Protein AF-A0A1L5KMN2-F1 (afdb_monomer)

Radius of gyration: 11.62 Å; Cα contacts (8 Å, |Δi|>4): 72; chains: 1; bounding box: 27×20×30 Å

Foldseek 3Di:
DVVVPDQDFDWADDPQWIWTHDPSDIDIWGADQQLDTDPDDPVCVVVSVVSNVCCNPPVVVRDPPDD

Mean predicted aligned error: 5.38 Å

Sequence (67 aa):
QDFDNSSNPGFLVEDCRVRVRLNNQSWVLNIDSEGQFNNVPPELNDMCRIISHVHQHHHYLLGRVEV

Nearest PDB structures (foldseek):
  6phw-assembly1_A  TM=4.971E-01  e=1.817E+00  Streptococcus pneumoniae TIGR4
  6iry-assembly1_A  TM=5.769E-01  e=3.997E+00  Danio rerio
  4rs4-assembly1_B  TM=4.272E-01  e=1.817E+00  Human coronavirus 229E
  4rs4-assembly1_C  TM=4.300E-01  e=2.212E+00  Human coronavirus 229E

Structure (mmCIF, N/CA/C/O backbone):
data_AF-A0A1L5KMN2-F1
#
_entry.id   AF-A0A1L5KMN2-F1
#
loop_
_atom_site.group_PDB
_atom_site.id
_atom_site.type_symbol
_atom_site.label_atom_id
_atom_site.label_alt_id
_atom_site.label_comp_id
_atom_site.label_asym_id
_atom_site.label_entity_id
_atom_site.label_seq_id
_atom_site.pdbx_PDB_ins_code
_atom_site.Cartn_x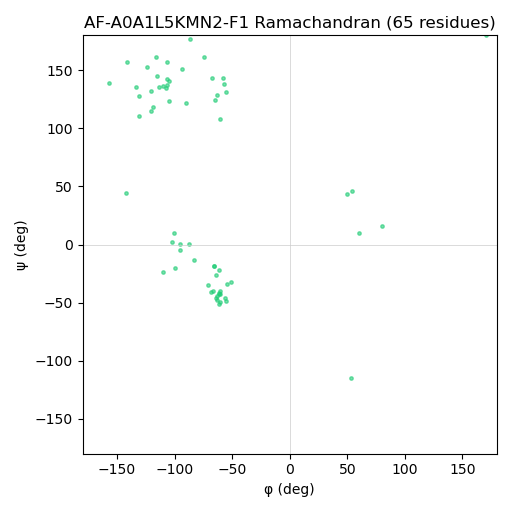
_atom_site.Cartn_y
_atom_site.Cartn_z
_atom_site.occupancy
_atom_site.B_iso_or_equiv
_atom_site.auth_seq_id
_atom_site.auth_comp_id
_atom_site.auth_asym_id
_atom_site.auth_atom_id
_atom_site.pdbx_PDB_model_num
ATOM 1 N N . GLN A 1 1 ? 3.151 -8.896 -10.670 1.00 56.03 1 GLN A N 1
ATOM 2 C CA . GLN A 1 1 ? 4.388 -8.929 -11.479 1.00 56.03 1 GLN A CA 1
ATOM 3 C C . GLN A 1 1 ? 4.936 -7.524 -11.699 1.00 56.03 1 GLN A C 1
ATOM 5 O O . GLN A 1 1 ? 6.104 -7.325 -11.409 1.00 56.03 1 GLN A O 1
ATOM 10 N N . ASP A 1 2 ? 4.122 -6.539 -12.092 1.00 72.19 2 ASP A N 1
ATOM 11 C CA . ASP A 1 2 ? 4.609 -5.166 -12.345 1.00 72.19 2 ASP A CA 1
ATOM 12 C C . ASP A 1 2 ? 5.246 -4.486 -11.134 1.00 72.19 2 ASP A C 1
ATOM 14 O O . ASP A 1 2 ? 6.311 -3.886 -11.256 1.00 72.19 2 ASP A O 1
ATOM 18 N N . PHE A 1 3 ? 4.643 -4.628 -9.947 1.00 77.44 3 PHE A N 1
ATOM 19 C CA . PHE A 1 3 ? 5.251 -4.092 -8.735 1.00 77.44 3 PHE A CA 1
ATOM 20 C C . PHE A 1 3 ? 6.610 -4.753 -8.489 1.00 77.44 3 PHE A C 1
ATOM 22 O O . PHE A 1 3 ? 7.600 -4.052 -8.364 1.00 77.44 3 PHE A O 1
ATOM 29 N N . ASP A 1 4 ? 6.720 -6.080 -8.494 1.00 77.38 4 ASP A N 1
ATOM 30 C CA . ASP A 1 4 ? 7.988 -6.779 -8.217 1.00 77.38 4 ASP A CA 1
ATOM 31 C C . ASP A 1 4 ? 9.091 -6.514 -9.261 1.00 77.38 4 ASP A C 1
ATOM 33 O O . ASP A 1 4 ? 10.267 -6.542 -8.912 1.00 77.38 4 ASP A O 1
ATOM 37 N N . ASN A 1 5 ? 8.719 -6.189 -10.503 1.00 80.44 5 ASN A N 1
ATOM 38 C CA . ASN A 1 5 ? 9.648 -5.967 -11.616 1.00 80.44 5 ASN A CA 1
ATOM 39 C C . ASN A 1 5 ? 10.021 -4.490 -11.852 1.00 80.44 5 ASN A C 1
ATOM 41 O O . ASN A 1 5 ? 10.783 -4.194 -12.771 1.00 80.44 5 ASN A O 1
ATOM 45 N N . SER A 1 6 ? 9.492 -3.559 -11.055 1.00 79.38 6 SER A N 1
ATOM 46 C CA . SER A 1 6 ? 9.765 -2.122 -11.173 1.00 79.38 6 SER A CA 1
ATOM 47 C C . SER A 1 6 ? 10.682 -1.629 -10.054 1.00 79.38 6 SER A C 1
ATOM 49 O O . SER A 1 6 ? 10.550 -2.041 -8.905 1.00 79.38 6 SER A O 1
ATOM 51 N N . SER A 1 7 ? 11.591 -0.704 -10.357 1.00 83.25 7 SER A N 1
ATOM 52 C CA . SER A 1 7 ? 12.380 0.022 -9.349 1.00 83.25 7 SER A CA 1
ATOM 53 C C . SER A 1 7 ? 11.767 1.372 -8.970 1.00 83.25 7 SER A C 1
ATOM 55 O O . SER A 1 7 ? 12.288 2.049 -8.086 1.00 83.25 7 SER A O 1
ATOM 57 N N . ASN A 1 8 ? 10.677 1.781 -9.627 1.00 88.62 8 ASN A N 1
ATOM 58 C CA . ASN A 1 8 ? 10.044 3.066 -9.355 1.00 88.62 8 ASN A CA 1
ATOM 59 C C . ASN A 1 8 ? 9.415 3.069 -7.950 1.00 88.62 8 ASN A C 1
ATOM 61 O O . ASN A 1 8 ? 8.862 2.044 -7.528 1.00 88.62 8 ASN A O 1
ATOM 65 N N . PRO A 1 9 ? 9.463 4.205 -7.228 1.00 89.50 9 PRO A N 1
ATOM 66 C CA . PRO A 1 9 ? 8.690 4.381 -6.009 1.00 89.50 9 PRO A CA 1
ATOM 67 C C . PRO A 1 9 ? 7.200 4.191 -6.278 1.00 89.50 9 PRO A C 1
ATOM 69 O O . PRO A 1 9 ? 6.688 4.586 -7.327 1.00 89.50 9 PRO A O 1
ATOM 72 N N . GLY A 1 10 ? 6.501 3.600 -5.322 1.00 89.94 10 GLY A N 1
ATOM 73 C CA . GLY A 1 10 ? 5.077 3.347 -5.458 1.00 89.94 10 GLY A CA 1
ATOM 74 C C . GLY A 1 10 ? 4.548 2.469 -4.345 1.00 89.94 10 GLY A C 1
ATOM 75 O O . GLY A 1 10 ? 5.283 2.036 -3.457 1.00 89.94 10 GLY A O 1
ATOM 76 N N . PHE A 1 11 ? 3.255 2.195 -4.401 1.00 89.88 11 PHE A N 1
ATOM 77 C CA . PHE A 1 11 ? 2.605 1.310 -3.456 1.00 89.88 11 PHE A CA 1
ATOM 78 C C . PHE A 1 11 ? 1.561 0.447 -4.158 1.00 89.88 11 PHE A C 1
ATOM 80 O O . PHE A 1 11 ? 1.067 0.790 -5.231 1.00 89.88 11 PHE A O 1
ATOM 87 N N . LEU A 1 12 ? 1.253 -0.683 -3.541 1.00 87.50 12 LEU A N 1
ATOM 88 C CA . LEU A 1 12 ? 0.217 -1.611 -3.959 1.00 87.50 12 LEU A CA 1
ATOM 89 C C . LEU A 1 12 ? -0.630 -1.937 -2.733 1.00 87.50 12 LEU A C 1
ATOM 91 O O . LEU A 1 12 ? -0.081 -2.321 -1.700 1.00 87.50 12 LEU A O 1
ATOM 95 N N . VAL A 1 13 ? -1.944 -1.774 -2.857 1.00 86.31 13 VAL A N 1
ATOM 96 C CA . VAL A 1 13 ? -2.910 -2.140 -1.821 1.00 86.31 13 VAL A CA 1
ATOM 97 C C . VAL A 1 13 ? -3.611 -3.421 -2.261 1.00 86.31 13 VAL A C 1
ATOM 99 O O . VAL A 1 13 ? -4.164 -3.481 -3.355 1.00 86.31 13 VAL A O 1
ATOM 102 N N . GLU A 1 14 ? -3.553 -4.450 -1.424 1.00 84.94 14 GLU A N 1
ATOM 103 C CA . GLU A 1 14 ? -4.251 -5.723 -1.611 1.00 84.94 14 GLU A CA 1
ATOM 104 C C . GLU A 1 14 ? -4.977 -6.046 -0.303 1.00 84.94 14 GLU A C 1
ATOM 106 O O . GLU A 1 14 ? -4.342 -6.304 0.724 1.00 84.94 14 GLU A O 1
ATOM 111 N N . ASP A 1 15 ? -6.309 -5.986 -0.330 1.00 83.12 15 ASP A N 1
ATOM 112 C CA . ASP A 1 15 ? -7.167 -6.063 0.856 1.00 83.12 15 ASP A CA 1
ATOM 113 C C . ASP A 1 15 ? -6.744 -5.030 1.923 1.00 83.12 15 ASP A C 1
ATOM 115 O O . ASP A 1 15 ? -6.802 -3.827 1.686 1.00 83.12 15 ASP A O 1
ATOM 119 N N . CYS A 1 16 ? -6.266 -5.489 3.084 1.00 87.00 16 CYS A N 1
ATOM 120 C CA . CYS A 1 16 ? -5.778 -4.644 4.181 1.00 87.00 16 CYS A CA 1
ATOM 121 C C . CYS A 1 16 ? -4.243 -4.539 4.226 1.00 87.00 16 CYS A C 1
ATOM 123 O O . CYS A 1 16 ? -3.678 -4.069 5.218 1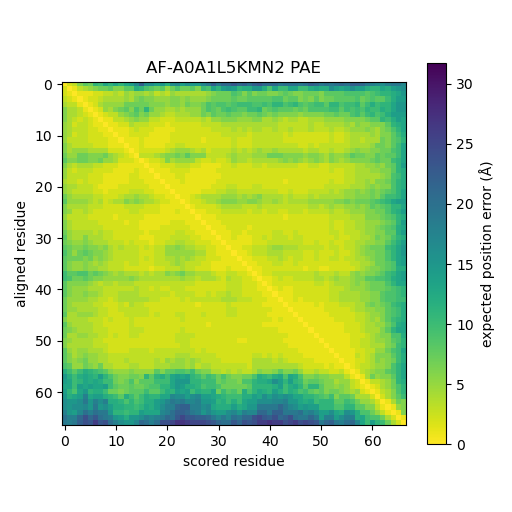.00 87.00 16 CYS A O 1
ATOM 125 N N . ARG A 1 17 ? -3.536 -5.027 3.199 1.00 90.94 17 ARG A N 1
ATOM 126 C CA . ARG A 1 17 ? -2.069 -5.000 3.127 1.00 90.94 17 ARG A CA 1
ATOM 127 C C . ARG A 1 17 ? -1.604 -3.976 2.115 1.00 90.94 17 ARG A C 1
ATOM 129 O O . ARG A 1 17 ? -2.069 -3.939 0.981 1.00 90.94 17 ARG A O 1
ATOM 136 N N . VAL A 1 18 ? -0.611 -3.196 2.513 1.00 91.56 18 VAL A N 1
ATOM 137 C CA . VAL A 1 18 ? 0.001 -2.182 1.666 1.00 91.56 18 VAL A CA 1
ATOM 138 C C . VAL A 1 18 ? 1.474 -2.500 1.513 1.00 91.56 18 VAL A C 1
ATOM 140 O O . VAL A 1 18 ? 2.248 -2.464 2.473 1.00 91.56 18 VAL A O 1
ATOM 143 N N . ARG A 1 19 ? 1.872 -2.812 0.284 1.00 92.56 19 ARG A N 1
ATOM 144 C CA . ARG A 1 19 ? 3.276 -2.939 -0.094 1.00 92.56 19 ARG A CA 1
ATOM 145 C C . ARG A 1 19 ? 3.753 -1.574 -0.551 1.00 92.56 19 ARG A C 1
ATOM 147 O O . ARG A 1 19 ? 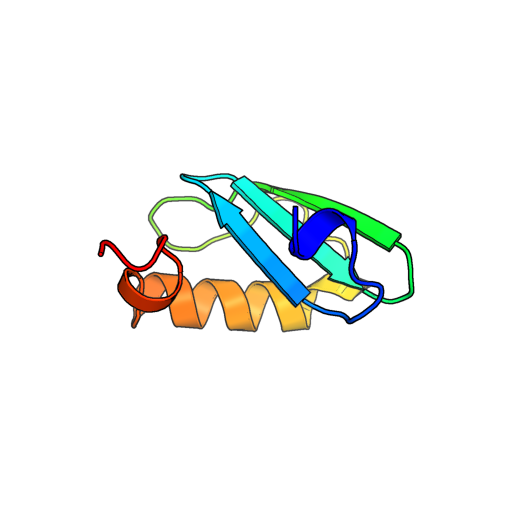3.195 -1.025 -1.493 1.00 92.56 19 ARG A O 1
ATOM 154 N N . VAL A 1 20 ? 4.778 -1.035 0.092 1.00 92.12 20 VAL A N 1
ATOM 155 C CA . VAL A 1 20 ? 5.368 0.261 -0.264 1.00 92.12 20 VAL A CA 1
ATOM 156 C C . VAL A 1 20 ? 6.782 0.041 -0.776 1.00 92.12 20 VAL A C 1
ATOM 158 O O . VAL A 1 20 ? 7.534 -0.721 -0.173 1.00 92.12 20 VAL A O 1
ATOM 161 N N . ARG A 1 21 ? 7.153 0.711 -1.869 1.00 92.62 21 ARG A N 1
ATOM 162 C CA . ARG A 1 21 ? 8.527 0.811 -2.363 1.00 92.62 21 ARG A CA 1
ATOM 163 C C . ARG A 1 21 ? 8.959 2.268 -2.417 1.00 92.62 21 ARG A C 1
ATOM 165 O O . ARG A 1 21 ? 8.270 3.113 -2.983 1.00 92.62 21 ARG A O 1
ATOM 172 N N . LEU A 1 22 ? 10.140 2.526 -1.879 1.00 91.31 22 LEU A N 1
ATOM 173 C CA . LEU A 1 22 ? 10.792 3.829 -1.834 1.00 91.31 22 LEU A CA 1
ATOM 174 C C . LEU A 1 22 ? 12.298 3.593 -1.675 1.00 91.31 22 LEU A C 1
ATOM 176 O O . LEU A 1 22 ? 12.694 2.695 -0.940 1.00 91.31 22 LEU A O 1
ATOM 180 N N . ASN A 1 23 ? 13.141 4.358 -2.372 1.00 89.38 23 ASN A N 1
ATOM 181 C CA . ASN A 1 23 ? 14.606 4.302 -2.233 1.00 89.38 23 ASN A CA 1
ATOM 182 C C . ASN A 1 23 ? 15.210 2.880 -2.319 1.00 89.38 23 ASN A C 1
ATOM 184 O O . ASN A 1 23 ? 16.061 2.510 -1.516 1.00 89.38 23 ASN A O 1
ATOM 188 N N . ASN A 1 24 ? 14.753 2.061 -3.278 1.00 85.69 24 ASN A N 1
ATOM 189 C CA . ASN A 1 24 ? 15.154 0.652 -3.453 1.00 85.69 24 ASN A CA 1
ATOM 190 C C . ASN A 1 24 ? 14.860 -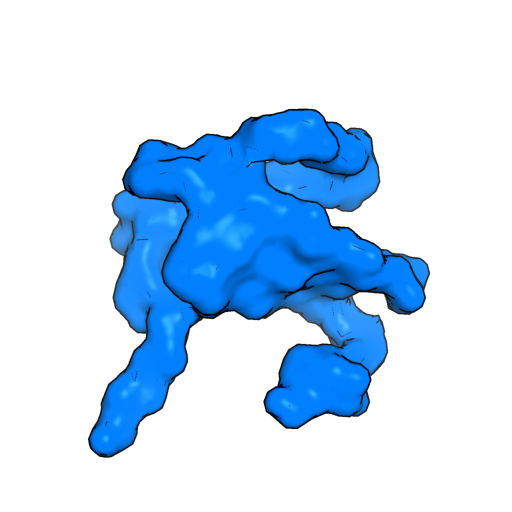0.284 -2.263 1.00 85.69 24 ASN A C 1
ATOM 192 O O . ASN A 1 24 ? 15.274 -1.443 -2.274 1.00 85.69 24 ASN A O 1
ATOM 196 N N . GLN A 1 25 ? 14.104 0.173 -1.271 1.00 90.31 25 GLN A N 1
ATOM 197 C CA . GLN A 1 25 ? 13.629 -0.632 -0.155 1.00 90.31 25 GLN A CA 1
ATOM 198 C C . GLN A 1 25 ? 12.138 -0.922 -0.314 1.00 90.31 25 GLN A C 1
ATOM 200 O O . GLN A 1 25 ? 11.418 -0.250 -1.058 1.00 90.31 25 GLN A O 1
ATOM 205 N N . SER A 1 26 ? 11.677 -1.994 0.323 1.00 91.25 26 SER A N 1
ATOM 206 C CA . SER A 1 26 ? 10.277 -2.404 0.290 1.00 91.25 26 SER A CA 1
ATOM 207 C C . SER A 1 26 ? 9.793 -2.734 1.691 1.00 91.25 26 SER A C 1
ATOM 209 O O . SER A 1 26 ? 10.474 -3.439 2.435 1.00 91.25 26 SER A O 1
ATOM 211 N N . TRP A 1 27 ? 8.602 -2.250 2.020 1.00 93.56 27 TRP A N 1
ATOM 212 C CA . TRP A 1 27 ? 7.947 -2.457 3.305 1.00 93.56 27 TRP A CA 1
ATOM 213 C C . TRP A 1 27 ? 6.575 -3.074 3.086 1.00 93.56 27 TRP A C 1
ATOM 215 O O . TRP A 1 27 ? 5.940 -2.879 2.046 1.00 93.56 27 TRP A O 1
ATOM 225 N N . VAL A 1 28 ? 6.119 -3.807 4.093 1.00 93.06 28 VAL A N 1
ATOM 226 C CA . VAL A 1 28 ? 4.753 -4.315 4.166 1.00 93.06 28 VAL A CA 1
ATOM 227 C C . VAL A 1 28 ? 4.122 -3.710 5.404 1.00 93.06 28 VAL A C 1
ATOM 229 O O . VAL A 1 28 ? 4.598 -3.929 6.517 1.00 93.06 28 VAL A O 1
ATOM 232 N N . LEU A 1 29 ? 3.072 -2.933 5.187 1.00 94.19 29 LEU A N 1
ATOM 233 C CA . LEU A 1 29 ? 2.275 -2.304 6.226 1.00 94.19 29 LEU A CA 1
ATOM 234 C C . LEU A 1 29 ? 0.855 -2.867 6.172 1.00 94.19 29 LEU A C 1
ATOM 236 O O . LEU A 1 29 ? 0.427 -3.411 5.152 1.00 94.19 29 LEU A O 1
ATOM 240 N N . ASN A 1 30 ? 0.120 -2.705 7.266 1.00 92.00 30 ASN A N 1
ATOM 241 C CA . ASN A 1 30 ? -1.314 -2.954 7.285 1.00 92.00 30 ASN A CA 1
ATOM 242 C C . ASN A 1 30 ? -2.041 -1.614 7.337 1.00 92.00 30 ASN A C 1
ATOM 244 O O . ASN A 1 30 ? -1.631 -0.728 8.093 1.00 92.00 30 ASN A O 1
ATOM 248 N N . ILE A 1 31 ? -3.103 -1.506 6.547 1.00 91.06 31 ILE A N 1
ATOM 249 C CA . ILE A 1 31 ? -4.056 -0.403 6.585 1.00 91.06 31 ILE A CA 1
ATOM 250 C C . ILE A 1 31 ? -5.375 -0.936 7.142 1.00 91.06 31 ILE A C 1
ATOM 252 O O . ILE A 1 31 ? -5.785 -2.049 6.805 1.00 91.06 31 ILE A O 1
ATOM 256 N N . ASP A 1 32 ? -6.007 -0.192 8.040 1.00 90.56 32 ASP A N 1
ATOM 257 C CA . ASP A 1 32 ? -7.341 -0.541 8.524 1.00 90.56 32 ASP A CA 1
ATOM 258 C C . ASP A 1 32 ? -8.456 0.029 7.629 1.00 90.56 32 ASP A C 1
ATOM 260 O O . ASP A 1 32 ? -8.218 0.755 6.662 1.00 90.56 32 ASP A O 1
ATOM 264 N N . SER A 1 33 ? -9.704 -0.303 7.962 1.00 85.06 33 SER A N 1
ATOM 265 C CA . SER A 1 33 ? -10.889 0.170 7.240 1.00 85.06 33 SER A CA 1
ATOM 266 C C . SER A 1 33 ? -11.063 1.690 7.261 1.00 85.06 33 SER A C 1
ATOM 268 O O . SER A 1 33 ? -11.736 2.233 6.389 1.00 85.06 33 SER A O 1
ATOM 270 N N . GLU A 1 34 ? -10.467 2.384 8.231 1.00 87.38 34 GLU A N 1
ATOM 271 C CA . GLU A 1 34 ? -10.481 3.848 8.316 1.00 87.38 34 GLU A CA 1
ATOM 272 C C . GLU A 1 34 ? -9.326 4.479 7.519 1.00 87.38 34 GLU A C 1
ATOM 274 O O . GLU A 1 34 ? -9.194 5.705 7.458 1.00 87.38 34 GLU A O 1
ATOM 279 N N . GLY A 1 35 ? -8.498 3.660 6.867 1.00 87.81 35 GLY A N 1
ATOM 280 C CA . GLY A 1 35 ? -7.342 4.103 6.106 1.00 87.81 35 GLY A CA 1
ATOM 281 C C . GLY A 1 35 ? -6.124 4.420 6.974 1.00 87.81 35 GLY A C 1
ATOM 282 O O . GLY A 1 35 ? -5.226 5.108 6.493 1.00 87.81 35 GLY A O 1
ATOM 283 N N . GLN A 1 36 ? -6.078 3.986 8.234 1.00 91.56 36 GLN A N 1
ATOM 284 C CA . GLN A 1 36 ? -4.973 4.282 9.149 1.00 91.56 36 GLN A CA 1
ATOM 285 C C . GLN A 1 36 ? -3.913 3.181 9.144 1.00 91.56 36 GLN A C 1
ATOM 287 O O . GLN A 1 36 ? -4.193 2.005 8.912 1.00 91.56 36 GLN A O 1
ATOM 292 N N . PHE A 1 37 ? -2.675 3.582 9.427 1.00 93.69 37 PHE A N 1
ATOM 293 C CA . PHE A 1 37 ? -1.518 2.698 9.502 1.00 93.69 37 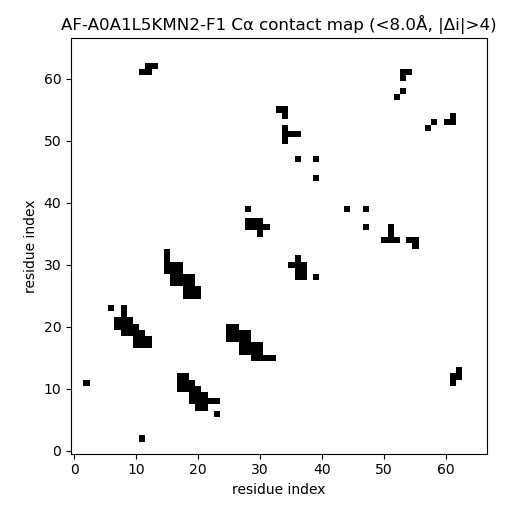PHE A CA 1
ATOM 294 C C . PHE A 1 37 ? -0.959 2.648 10.921 1.00 93.69 37 PHE A C 1
ATOM 296 O O . PHE A 1 37 ? -0.888 3.663 11.612 1.00 93.69 37 PHE A O 1
ATOM 303 N N . ASN A 1 38 ? -0.462 1.479 11.317 1.00 88.25 38 ASN A N 1
ATOM 304 C CA . ASN A 1 38 ? 0.216 1.286 12.597 1.00 88.25 38 ASN A CA 1
ATOM 305 C C . ASN A 1 38 ? 1.733 1.174 12.403 1.00 88.25 38 ASN A C 1
ATOM 307 O O . ASN A 1 38 ? 2.189 0.498 11.482 1.00 88.25 38 ASN A O 1
ATOM 311 N N . ASN A 1 39 ? 2.510 1.777 13.310 1.00 88.00 39 ASN A N 1
ATOM 312 C CA . ASN A 1 39 ? 3.980 1.695 13.344 1.00 88.00 39 ASN A CA 1
ATOM 313 C C . ASN A 1 39 ? 4.660 2.088 12.019 1.00 88.00 39 ASN A C 1
ATOM 315 O O . ASN A 1 39 ? 5.558 1.396 11.540 1.00 88.00 39 ASN A O 1
ATOM 319 N N . VAL A 1 40 ? 4.221 3.200 11.422 1.00 91.50 40 VAL A N 1
ATOM 320 C CA . VAL A 1 40 ? 4.774 3.715 10.163 1.00 91.50 40 VAL A CA 1
ATOM 321 C C . VAL A 1 40 ? 6.234 4.148 10.356 1.00 91.50 40 VAL A C 1
ATOM 323 O O . VAL A 1 40 ? 6.506 4.996 11.211 1.00 91.50 40 VAL A O 1
ATOM 326 N N . PRO A 1 41 ? 7.186 3.613 9.567 1.00 92.50 41 PRO A N 1
ATOM 327 C CA . PRO A 1 41 ? 8.548 4.134 9.522 1.00 92.50 41 PRO A CA 1
ATOM 328 C C . PRO A 1 41 ? 8.543 5.623 9.136 1.00 92.50 41 PRO A C 1
ATOM 330 O O . PRO A 1 41 ? 7.821 5.985 8.207 1.00 92.50 41 PRO A O 1
AT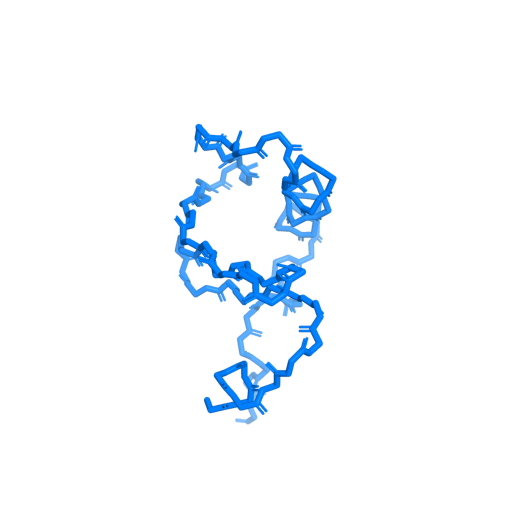OM 333 N N . PRO A 1 42 ? 9.356 6.496 9.765 1.00 91.06 42 PRO A N 1
ATOM 334 C CA . PRO A 1 42 ? 9.312 7.940 9.506 1.00 91.06 42 PRO A CA 1
ATOM 335 C C . PRO A 1 42 ? 9.464 8.323 8.026 1.00 91.06 42 PRO A C 1
ATOM 337 O O . PRO A 1 42 ? 8.827 9.262 7.559 1.00 91.06 42 PRO A O 1
ATOM 340 N N . GLU A 1 43 ? 10.264 7.561 7.279 1.00 92.00 43 GLU A N 1
ATOM 341 C CA . GLU A 1 43 ? 10.492 7.724 5.837 1.00 92.00 43 GLU A CA 1
ATOM 342 C C . GLU A 1 43 ? 9.251 7.465 4.967 1.00 92.00 43 GLU A C 1
ATOM 344 O O . GLU A 1 43 ? 9.197 7.905 3.822 1.00 92.00 43 GLU A O 1
ATOM 349 N N . LEU A 1 44 ? 8.241 6.779 5.507 1.00 94.00 44 LEU A N 1
ATOM 350 C CA . LEU A 1 44 ? 6.998 6.453 4.815 1.00 94.00 44 LEU A CA 1
ATOM 351 C C . LEU A 1 44 ? 5.824 7.346 5.226 1.00 94.00 44 LEU A C 1
ATOM 353 O O . LEU A 1 44 ? 4.727 7.131 4.718 1.00 94.00 44 LEU A O 1
ATOM 357 N N . ASN A 1 45 ? 6.015 8.338 6.104 1.00 92.50 45 ASN A N 1
ATOM 358 C CA . ASN A 1 45 ? 4.922 9.179 6.612 1.00 92.50 45 ASN A CA 1
ATOM 359 C C . ASN A 1 45 ? 4.111 9.848 5.493 1.00 92.50 45 ASN A C 1
ATOM 361 O O . ASN A 1 45 ? 2.883 9.756 5.483 1.00 92.50 45 ASN A O 1
ATOM 365 N N . ASP A 1 46 ? 4.784 10.472 4.524 1.00 92.00 46 ASP A N 1
ATOM 366 C CA . ASP A 1 46 ? 4.104 11.164 3.425 1.00 92.00 46 ASP A CA 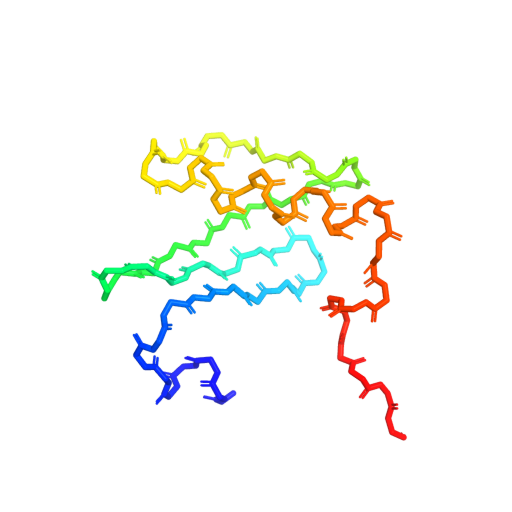1
ATOM 367 C C . ASP A 1 46 ? 3.388 10.180 2.492 1.00 92.00 46 ASP A C 1
ATOM 369 O O . ASP A 1 46 ? 2.240 10.404 2.107 1.00 92.00 46 ASP A O 1
ATOM 373 N N . MET A 1 47 ? 4.031 9.048 2.191 1.00 92.19 47 MET A N 1
ATOM 374 C CA . MET A 1 47 ? 3.433 7.966 1.403 1.00 92.19 47 MET A CA 1
ATOM 375 C C . MET A 1 47 ? 2.182 7.417 2.091 1.00 92.19 47 MET A C 1
ATOM 377 O O . MET A 1 47 ? 1.128 7.348 1.469 1.00 92.19 47 MET A O 1
ATOM 381 N N . CYS A 1 48 ? 2.264 7.088 3.381 1.00 92.94 48 CYS A N 1
ATOM 382 C CA . CYS A 1 48 ? 1.125 6.583 4.145 1.00 92.94 48 CYS A CA 1
ATOM 383 C C . CYS A 1 48 ? -0.006 7.609 4.183 1.00 92.94 48 CYS A C 1
ATOM 385 O O . CYS A 1 48 ? -1.151 7.238 3.963 1.00 92.94 48 CYS A O 1
ATOM 387 N N . ARG A 1 49 ? 0.297 8.904 4.338 1.00 92.50 49 ARG A N 1
ATOM 388 C CA . ARG A 1 49 ? -0.713 9.971 4.291 1.00 92.50 49 ARG A CA 1
ATOM 389 C C . ARG A 1 49 ? -1.436 10.043 2.943 1.00 92.50 49 ARG A C 1
ATOM 391 O O . ARG A 1 49 ? -2.655 10.216 2.921 1.00 92.50 49 ARG A O 1
ATOM 398 N N . ILE A 1 50 ? -0.710 9.904 1.831 1.00 89.69 50 ILE A N 1
ATOM 399 C CA . ILE A 1 50 ? -1.307 9.849 0.487 1.00 89.69 50 ILE A CA 1
ATOM 400 C C . ILE A 1 50 ? -2.201 8.614 0.366 1.00 89.69 50 ILE A C 1
ATOM 402 O O . ILE A 1 50 ? -3.348 8.729 -0.062 1.00 89.69 50 ILE A O 1
ATOM 406 N N . ILE A 1 51 ? -1.706 7.449 0.785 1.00 89.56 51 ILE A N 1
ATOM 407 C CA . ILE A 1 51 ? -2.446 6.187 0.687 1.00 89.56 51 ILE A CA 1
ATOM 408 C C . ILE A 1 51 ? -3.718 6.246 1.536 1.00 89.56 51 ILE A C 1
ATOM 410 O O . ILE A 1 51 ? -4.782 5.904 1.031 1.00 89.56 51 ILE A O 1
ATOM 414 N N . SER A 1 52 ? -3.646 6.760 2.768 1.00 90.56 52 SER A N 1
ATOM 415 C CA . SER A 1 52 ? -4.809 6.996 3.631 1.00 90.56 52 SER A CA 1
ATOM 416 C C . SER A 1 52 ? -5.845 7.888 2.952 1.00 90.56 52 SER A C 1
ATOM 418 O O . SER A 1 52 ? -7.033 7.571 2.948 1.00 90.56 52 SER A O 1
ATOM 420 N N . HIS A 1 53 ? -5.402 8.985 2.332 1.00 90.00 53 HIS A N 1
ATOM 421 C CA . HIS A 1 53 ? -6.305 9.910 1.654 1.00 90.00 53 HIS A CA 1
ATOM 422 C C . HIS A 1 53 ? -7.019 9.250 0.465 1.00 90.00 53 HIS A C 1
ATOM 424 O O . HIS A 1 53 ? -8.241 9.367 0.343 1.00 90.00 53 HIS A O 1
ATOM 430 N N . VAL A 1 54 ? -6.276 8.518 -0.372 1.00 86.69 54 VAL A N 1
ATOM 431 C CA . VAL A 1 54 ? -6.832 7.791 -1.524 1.00 86.69 54 VAL A CA 1
ATOM 432 C C . VAL A 1 54 ? -7.742 6.652 -1.062 1.00 86.69 54 VAL A C 1
ATOM 434 O O . VAL A 1 54 ? -8.812 6.477 -1.631 1.00 86.69 54 VAL A O 1
ATOM 437 N N . HIS A 1 55 ? -7.384 5.925 -0.004 1.00 85.44 55 HIS A N 1
ATOM 438 C CA . HIS A 1 55 ? -8.206 4.848 0.551 1.00 85.44 55 HIS A CA 1
ATOM 439 C C . HIS A 1 55 ? -9.565 5.362 1.042 1.00 85.44 55 HIS A C 1
ATOM 441 O O . HIS A 1 55 ? -10.595 4.762 0.745 1.00 85.44 55 HIS A O 1
ATOM 447 N N . GLN A 1 56 ? -9.583 6.509 1.726 1.00 83.94 56 GLN A N 1
ATOM 448 C CA . GLN A 1 56 ? -10.809 7.107 2.263 1.00 83.94 56 GLN A CA 1
ATOM 449 C C . GLN A 1 56 ? -11.739 7.690 1.188 1.00 83.94 56 GLN A C 1
ATOM 451 O O . GLN A 1 56 ? -12.956 7.638 1.345 1.00 83.94 56 GLN A O 1
ATOM 456 N N . HIS A 1 57 ? -11.192 8.261 0.109 1.00 82.69 57 HIS A N 1
ATOM 457 C CA . HIS A 1 57 ? -11.983 9.034 -0.864 1.00 82.69 57 HIS A CA 1
ATOM 458 C C . HIS A 1 57 ? -12.137 8.342 -2.224 1.00 82.69 57 HIS A C 1
ATOM 460 O O . HIS A 1 57 ? -13.083 8.614 -2.961 1.00 82.69 57 HIS A O 1
ATOM 466 N N . HIS A 1 58 ? -11.218 7.441 -2.566 1.00 74.69 58 HIS A N 1
ATOM 467 C CA . HIS A 1 58 ? -11.080 6.851 -3.895 1.00 74.69 58 HIS A CA 1
ATOM 468 C C . HIS A 1 58 ? -10.690 5.370 -3.832 1.00 74.69 58 HIS A C 1
ATOM 470 O O . HIS A 1 58 ? -9.838 4.914 -4.593 1.00 74.69 58 HIS A O 1
ATOM 476 N N . HIS A 1 59 ? -11.325 4.596 -2.947 1.00 69.19 59 HIS A N 1
ATOM 477 C CA . HIS A 1 59 ? -11.033 3.166 -2.769 1.00 69.19 59 HIS A CA 1
ATOM 478 C C . HIS A 1 59 ? -11.044 2.368 -4.095 1.00 69.19 59 HIS A C 1
ATOM 480 O O . HIS A 1 59 ? -10.249 1.454 -4.292 1.00 69.19 59 HIS A O 1
ATOM 486 N N . TYR A 1 60 ? -11.882 2.770 -5.057 1.00 68.25 60 TYR A N 1
ATOM 487 C CA . TYR A 1 60 ? -11.967 2.171 -6.395 1.00 68.25 60 TYR A CA 1
ATOM 488 C C . TYR A 1 60 ? -10.707 2.353 -7.267 1.00 68.25 60 TYR A C 1
ATOM 490 O O . TYR A 1 60 ? -10.540 1.618 -8.233 1.00 68.25 60 TYR A O 1
ATOM 49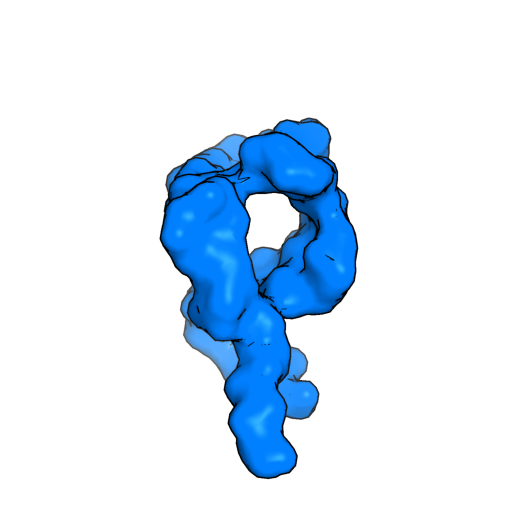8 N N . LEU A 1 61 ? -9.821 3.308 -6.952 1.00 68.75 61 LEU A N 1
ATOM 499 C CA . LEU A 1 61 ? -8.535 3.500 -7.644 1.00 68.75 61 LEU A CA 1
ATOM 500 C C . LEU A 1 61 ? -7.432 2.570 -7.123 1.00 68.75 61 LEU A C 1
ATOM 502 O O . LEU A 1 61 ? -6.370 2.483 -7.735 1.00 68.75 61 LEU A O 1
ATOM 506 N N . LEU A 1 62 ? -7.662 1.927 -5.977 1.00 68.62 62 LEU A N 1
ATOM 507 C CA . LEU A 1 62 ? -6.685 1.069 -5.304 1.00 68.62 62 LEU A CA 1
ATOM 508 C C . LEU A 1 62 ? -6.924 -0.419 -5.562 1.00 68.62 62 LEU A C 1
ATOM 510 O O . LEU A 1 62 ? -6.007 -1.218 -5.394 1.00 68.62 62 LEU A O 1
ATOM 514 N N . GLY A 1 63 ? -8.136 -0.787 -5.976 1.00 61.59 63 GLY A N 1
ATOM 515 C CA . GLY A 1 63 ? -8.454 -2.140 -6.414 1.00 61.59 63 GLY A CA 1
ATOM 516 C C . GLY A 1 63 ? -7.888 -2.440 -7.801 1.00 61.59 63 GLY A C 1
ATOM 517 O O . GLY A 1 63 ? -7.584 -1.541 -8.588 1.00 61.59 63 GLY A O 1
ATOM 518 N N . ARG A 1 64 ? -7.777 -3.731 -8.135 1.00 55.03 64 ARG A N 1
ATOM 519 C CA . ARG A 1 64 ? -7.574 -4.138 -9.530 1.00 55.03 64 ARG A CA 1
ATOM 520 C C . ARG A 1 64 ? -8.702 -3.544 -10.374 1.00 55.03 64 ARG A C 1
ATOM 522 O O . ARG A 1 64 ? -9.864 -3.693 -10.015 1.00 55.03 64 ARG A O 1
ATOM 529 N N . VAL A 1 65 ? -8.359 -2.904 -11.491 1.00 51.47 65 VAL A N 1
ATOM 530 C CA . VAL A 1 65 ? -9.346 -2.557 -12.518 1.00 51.47 65 VAL A CA 1
ATOM 531 C C . VAL A 1 65 ? -9.952 -3.874 -12.997 1.00 51.47 65 VAL A C 1
ATOM 533 O O . VAL A 1 65 ? -9.256 -4.675 -13.622 1.00 51.47 65 VAL A O 1
ATOM 536 N N . GLU A 1 66 ? -11.203 -4.138 -12.627 1.00 46.16 66 GLU A N 1
ATOM 537 C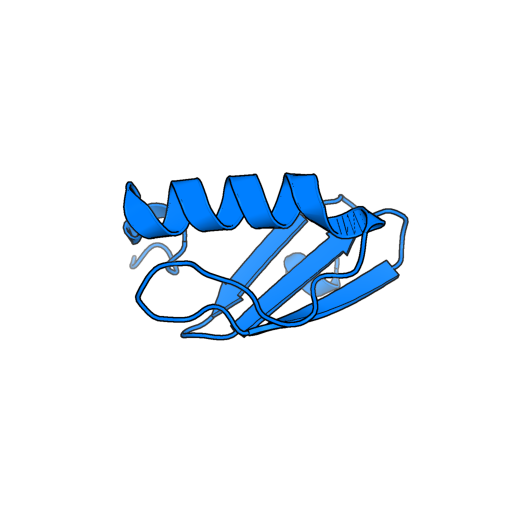 CA . GLU A 1 66 ? -11.961 -5.252 -13.191 1.00 46.16 66 GLU A CA 1
ATOM 538 C C . GLU A 1 66 ? -12.142 -4.991 -14.695 1.00 46.16 66 GLU A C 1
ATOM 540 O O . GLU A 1 66 ? -12.521 -3.887 -15.096 1.00 46.16 66 GLU A O 1
ATOM 545 N N . VAL A 1 67 ? -11.796 -5.987 -15.515 1.00 49.75 67 VAL A N 1
ATOM 546 C CA . VAL A 1 67 ? -12.026 -6.021 -16.970 1.00 49.75 67 VAL A CA 1
ATOM 547 C C . VAL A 1 67 ? -13.213 -6.905 -17.298 1.00 49.75 67 VAL A C 1
ATOM 549 O O . VAL A 1 67 ? -13.341 -7.968 -16.650 1.00 49.75 67 VAL A O 1
#

Solvent-accessible surface area (backbone atoms only — not comparable to full-atom values): 4184 Å² total; per-residue (Å²): 107,70,72,84,74,47,81,67,69,48,73,48,55,56,93,50,37,33,41,40,34,50,95,90,44,75,49,80,45,52,39,50,97,82,29,49,69,70,90,71,56,79,94,42,51,67,57,51,52,51,50,21,53,39,48,67,77,39,49,80,77,52,48,81,83,84,129

Secondary structure (DSSP, 8-state):
-HHHH--S-EEEEETTEEEEEETTEEEEEEB-TTS-BSS--GGGHHHHHHHHHHHHH-GGGTS----

pLDDT: mean 84.06, std 11.73, range [46.16, 94.19]